Protein AF-A0A972LJ92-F1 (afdb_monomer_lite)

Foldseek 3Di:
DDDDFPDKDQLDWDFDKDWDWADDPDDDDPDIDIDIDTDDIDWTKMKTKHFDDPPPCCVPVVVQQVCDDPHDHDFDKDWDFDADPVRHGQKIKIFGRKGWDDKDWFDDDPPDPDTTMIMTMIITRDIDMDGD

Sequence (132 aa):
ISVGFSEVSGLSITYETTTYKESPTESGAPGPRVMYMPAQQSAPSISLKKGLVRGTSIATLYKWMNDTQLNQVAKKDILVRLCDEEGDAVISWKVVNAFPTKLDAPSFDANSNDVAVESMELMADAVFIEEA

Secondary structure (DSSP, 8-state):
-----SEEE-----EEEEEEEE---SSS--S-EEEEEEEEEPPPEEEEEEE--TTHHIIIIIHHHHT-BTTB---EEEEEEEE-TTS-EEEEEEEEEEEEEEEEPPP--TT-----EEEEEEE-SEEEEEE-

Structure (mmCIF, N/CA/C/O backbone):
data_AF-A0A972LJ92-F1
#
_entry.id   AF-A0A972LJ92-F1
#
loop_
_atom_site.group_PDB
_atom_site.id
_atom_site.type_symbol
_atom_site.label_atom_id
_atom_site.label_alt_id
_atom_site.label_comp_id
_atom_site.label_asym_id
_atom_site.label_entity_id
_atom_site.label_seq_id
_atom_site.pdbx_PDB_ins_code
_atom_site.Cartn_x
_atom_site.Cartn_y
_atom_site.Cartn_z
_atom_site.occupancy
_atom_site.B_iso_or_equiv
_atom_site.auth_seq_id
_atom_site.auth_comp_id
_atom_site.auth_asym_id
_atom_site.auth_atom_id
_atom_site.pdbx_PDB_model_num
ATOM 1 N N . ILE A 1 1 ? -12.885 -10.062 2.180 1.00 62.78 1 ILE A N 1
ATOM 2 C CA . ILE A 1 1 ? -13.549 -9.013 2.991 1.00 62.78 1 ILE A CA 1
ATOM 3 C C . ILE A 1 1 ? -13.377 -7.714 2.228 1.00 62.78 1 ILE A C 1
ATOM 5 O O . ILE A 1 1 ? -12.237 -7.368 1.951 1.00 62.78 1 ILE A O 1
ATOM 9 N N . SER A 1 2 ? -14.464 -7.054 1.835 1.00 69.88 2 SER A N 1
ATOM 10 C CA . SER A 1 2 ? -14.413 -5.698 1.282 1.00 69.88 2 SER A CA 1
ATOM 11 C C . SER A 1 2 ? -14.536 -4.694 2.425 1.00 69.88 2 SER A C 1
ATOM 13 O O . SER A 1 2 ? -15.321 -4.884 3.355 1.00 69.88 2 SER A O 1
ATOM 15 N N . VAL A 1 3 ? -13.719 -3.646 2.388 1.00 77.94 3 VAL A N 1
ATOM 16 C CA . VAL A 1 3 ? -13.743 -2.559 3.369 1.00 77.94 3 VAL A CA 1
ATOM 17 C C . VAL A 1 3 ? -13.838 -1.257 2.591 1.00 77.94 3 VAL A C 1
ATOM 19 O O . VAL A 1 3 ? -13.086 -1.057 1.642 1.00 77.94 3 VAL A O 1
ATOM 22 N N . GLY A 1 4 ? -14.778 -0.392 2.972 1.00 81.12 4 GLY A N 1
ATOM 23 C CA . GLY A 1 4 ? -14.895 0.939 2.386 1.00 81.12 4 GLY A CA 1
ATOM 24 C C . GLY A 1 4 ? -13.817 1.866 2.941 1.00 81.12 4 GLY A C 1
ATOM 25 O O . GLY A 1 4 ? -13.674 1.970 4.162 1.00 81.12 4 GLY A O 1
ATOM 26 N N . PHE A 1 5 ? -13.097 2.533 2.044 1.00 84.06 5 PHE A N 1
ATOM 27 C CA . PHE A 1 5 ? -12.114 3.571 2.348 1.00 84.06 5 PHE A CA 1
ATOM 28 C C . PHE A 1 5 ? -12.552 4.885 1.708 1.00 84.06 5 PHE A C 1
ATOM 30 O O . PHE A 1 5 ? -13.242 4.886 0.692 1.00 84.06 5 PHE A O 1
ATOM 37 N N . SER A 1 6 ? -12.169 5.995 2.329 1.00 85.94 6 SER A N 1
ATOM 38 C CA . SER A 1 6 ? -12.452 7.339 1.821 1.00 85.94 6 SER A CA 1
ATOM 39 C C . SER A 1 6 ? -11.383 7.799 0.835 1.00 85.94 6 SER A C 1
ATOM 41 O O . SER A 1 6 ? -11.692 8.515 -0.108 1.00 85.94 6 SER A O 1
ATOM 43 N N . GLU A 1 7 ? -10.135 7.379 1.038 1.00 86.38 7 GLU A N 1
ATOM 44 C CA . GLU A 1 7 ? -9.017 7.731 0.167 1.00 86.38 7 GLU A CA 1
ATOM 45 C C . GLU A 1 7 ? -7.993 6.596 0.153 1.00 86.38 7 GLU A C 1
ATOM 47 O O . GLU A 1 7 ? -7.696 6.000 1.194 1.00 86.38 7 GLU A O 1
ATOM 52 N N . VAL A 1 8 ? -7.448 6.319 -1.030 1.00 88.19 8 VAL A N 1
ATOM 53 C CA . VAL A 1 8 ? -6.325 5.405 -1.236 1.00 88.19 8 VAL A CA 1
ATOM 54 C C . VAL A 1 8 ? -5.269 6.149 -2.038 1.00 88.19 8 VAL A C 1
ATOM 56 O O . VAL A 1 8 ? -5.556 6.665 -3.116 1.00 88.19 8 VAL A O 1
ATOM 59 N N . SER A 1 9 ? -4.049 6.214 -1.517 1.00 89.06 9 SER A N 1
ATOM 60 C CA . SER A 1 9 ? -2.916 6.861 -2.179 1.00 89.06 9 SER A CA 1
ATOM 61 C C . SER A 1 9 ? -1.647 6.019 -2.042 1.00 89.06 9 SER A C 1
ATOM 63 O O . SER A 1 9 ? -1.609 5.057 -1.276 1.00 89.06 9 SER A O 1
ATOM 65 N N . GLY A 1 10 ? -0.610 6.351 -2.816 1.00 83.56 10 GLY A N 1
ATOM 66 C CA . GLY A 1 10 ? 0.672 5.635 -2.768 1.00 83.56 10 GLY A CA 1
ATOM 67 C C . GLY A 1 10 ? 0.751 4.376 -3.642 1.00 83.56 10 GLY A C 1
ATOM 68 O O . GLY A 1 10 ? 1.683 3.588 -3.524 1.00 83.56 10 GLY A O 1
ATOM 69 N N . LEU A 1 11 ? -0.199 4.193 -4.564 1.00 83.25 11 LEU A N 1
ATOM 70 C CA . LEU A 1 11 ? -0.155 3.158 -5.606 1.00 83.25 11 LEU A CA 1
ATOM 71 C C . LEU A 1 11 ? 0.798 3.570 -6.745 1.00 83.25 11 LEU A C 1
ATOM 73 O O . LEU A 1 11 ? 0.375 3.755 -7.884 1.00 83.25 11 LEU A O 1
ATOM 77 N N . SER A 1 12 ? 2.079 3.769 -6.436 1.00 80.94 12 SER A N 1
ATOM 78 C CA . SER A 1 12 ? 3.110 4.121 -7.417 1.00 80.94 12 SER A CA 1
ATOM 79 C C . SER A 1 12 ? 4.122 2.992 -7.602 1.00 80.94 12 SER A C 1
ATOM 81 O O . SER A 1 12 ? 4.479 2.279 -6.665 1.00 80.94 12 SER A O 1
ATOM 83 N N . ILE A 1 13 ? 4.589 2.829 -8.840 1.00 84.12 13 ILE A N 1
ATOM 84 C CA . ILE A 1 13 ? 5.681 1.921 -9.193 1.00 84.12 13 ILE A CA 1
ATOM 85 C C . ILE A 1 13 ? 6.880 2.803 -9.524 1.00 84.12 13 ILE A C 1
ATOM 87 O O . ILE A 1 13 ? 6.884 3.490 -10.546 1.00 84.12 13 ILE A O 1
ATOM 91 N N . THR A 1 14 ? 7.879 2.805 -8.644 1.00 81.62 14 THR A N 1
ATOM 92 C CA . THR A 1 14 ? 9.076 3.643 -8.785 1.00 81.62 14 THR A CA 1
ATOM 93 C C . THR A 1 14 ? 10.313 2.763 -8.899 1.00 81.62 14 THR A C 1
ATOM 95 O O . THR A 1 14 ? 10.466 1.799 -8.151 1.00 81.62 14 THR A O 1
ATOM 98 N N . TYR A 1 15 ? 11.205 3.114 -9.824 1.00 84.12 15 TYR A N 1
ATOM 99 C CA . TYR A 1 15 ? 12.523 2.503 -9.971 1.00 84.12 15 TYR A CA 1
ATOM 100 C C . TYR A 1 15 ? 13.590 3.537 -9.634 1.00 84.12 15 TYR A C 1
ATOM 102 O O . TYR A 1 15 ? 13.534 4.671 -10.114 1.00 84.12 15 TYR A O 1
ATOM 110 N N . GLU A 1 16 ? 14.581 3.147 -8.841 1.00 82.62 16 GLU A N 1
ATOM 111 C CA . GLU A 1 16 ? 15.761 3.978 -8.634 1.00 82.62 16 GLU A CA 1
ATOM 112 C C . GLU A 1 16 ? 16.574 4.042 -9.933 1.00 82.62 16 GLU A C 1
ATOM 114 O O . GLU A 1 16 ? 16.754 3.033 -10.612 1.00 82.62 16 GLU A O 1
ATOM 119 N N . THR A 1 17 ? 17.073 5.219 -10.309 1.00 82.19 17 THR A N 1
ATOM 120 C CA . THR A 1 17 ? 17.887 5.382 -11.524 1.00 82.19 17 THR A CA 1
ATOM 121 C C . THR A 1 17 ? 19.344 5.605 -11.159 1.00 82.19 17 THR A C 1
ATOM 123 O O . THR A 1 17 ? 19.673 6.574 -10.473 1.00 82.19 17 THR A O 1
ATOM 126 N N . THR A 1 18 ? 20.237 4.760 -11.667 1.00 82.44 18 THR A N 1
ATOM 127 C CA . THR A 1 18 ? 21.682 4.978 -11.547 1.00 82.44 18 THR A CA 1
ATOM 128 C C . THR A 1 18 ? 22.196 5.710 -12.781 1.00 82.44 18 THR A C 1
ATOM 130 O O . THR A 1 18 ? 21.842 5.377 -13.913 1.00 82.44 18 THR A O 1
ATOM 133 N N . THR A 1 19 ? 23.030 6.728 -12.561 1.00 84.75 19 THR A N 1
ATOM 134 C CA . THR A 1 19 ? 23.644 7.517 -13.634 1.00 84.75 19 THR A CA 1
ATOM 135 C C . THR A 1 19 ? 25.104 7.119 -13.799 1.00 84.75 19 THR A C 1
ATOM 137 O O . THR A 1 19 ? 25.903 7.309 -12.883 1.00 84.75 19 THR A O 1
ATOM 140 N N . TYR A 1 20 ? 25.465 6.614 -14.975 1.00 79.56 20 TYR A N 1
ATOM 141 C CA . TYR A 1 20 ? 26.849 6.348 -15.351 1.00 79.56 20 TYR A CA 1
ATOM 142 C C . TYR A 1 20 ? 27.350 7.452 -16.283 1.00 79.56 20 TYR A C 1
ATOM 144 O O . TYR A 1 20 ? 26.677 7.812 -17.248 1.00 79.56 20 TYR A O 1
ATOM 152 N N . LYS A 1 21 ? 28.516 8.028 -15.976 1.00 81.06 21 LYS A N 1
ATOM 153 C CA . LYS A 1 21 ? 29.149 9.071 -16.793 1.00 81.06 21 LYS A CA 1
ATOM 154 C C . LYS A 1 21 ? 30.447 8.519 -17.359 1.00 81.06 21 LYS A C 1
ATOM 156 O O . LYS A 1 21 ? 31.358 8.224 -16.591 1.00 81.06 21 LYS A O 1
ATOM 161 N N . GLU A 1 22 ? 30.536 8.418 -18.677 1.00 77.12 22 GLU A N 1
ATOM 162 C CA . GLU A 1 22 ? 31.760 8.009 -19.367 1.00 77.12 22 GLU A CA 1
ATOM 163 C C . GLU A 1 22 ? 32.378 9.185 -20.128 1.00 77.12 22 GLU A C 1
ATOM 165 O O . GLU A 1 22 ? 31.682 10.022 -20.711 1.00 77.12 22 GLU A O 1
ATOM 170 N N . SER A 1 23 ? 33.707 9.260 -20.113 1.00 63.62 23 SER A N 1
ATOM 171 C CA . SER A 1 23 ? 34.467 10.151 -20.987 1.00 63.62 23 SER A CA 1
ATOM 172 C C . SER A 1 23 ? 34.763 9.417 -22.299 1.00 63.62 23 SER A C 1
ATOM 174 O O . SER A 1 23 ? 35.380 8.352 -22.239 1.00 63.62 23 SER A O 1
ATOM 176 N N . PRO A 1 24 ? 34.366 9.947 -23.467 1.00 65.12 24 PRO A N 1
ATOM 177 C CA . PRO A 1 24 ? 34.671 9.302 -24.736 1.00 65.12 24 PRO A CA 1
ATOM 178 C C . PRO A 1 24 ? 36.188 9.289 -24.986 1.00 65.12 24 PRO A C 1
ATOM 180 O O . PRO A 1 24 ? 36.819 10.344 -25.031 1.00 65.12 24 PRO A O 1
ATOM 183 N N . THR A 1 25 ? 36.774 8.096 -25.134 1.00 61.41 25 THR A N 1
ATOM 184 C CA . THR A 1 25 ? 38.208 7.895 -25.429 1.00 61.41 25 THR A CA 1
ATOM 185 C C . THR A 1 25 ? 38.519 7.834 -26.928 1.00 61.41 25 THR A C 1
ATOM 187 O O . THR A 1 25 ? 39.684 7.951 -27.299 1.00 61.41 25 THR A O 1
ATOM 190 N N . GLU A 1 26 ? 37.511 7.708 -27.800 1.00 59.16 26 GLU A N 1
ATOM 191 C CA . GLU A 1 26 ? 37.682 7.747 -29.258 1.00 59.16 26 GLU A CA 1
ATOM 192 C C . GLU A 1 26 ? 36.934 8.927 -29.902 1.00 59.16 26 GLU A C 1
ATOM 194 O O . GLU A 1 26 ? 35.734 9.122 -29.714 1.00 59.16 26 GLU A O 1
ATOM 199 N N . SER A 1 27 ? 37.721 9.720 -30.637 1.00 59.53 27 SER A N 1
ATOM 200 C CA . SER A 1 27 ? 37.415 10.802 -31.582 1.00 59.53 27 SER A CA 1
ATOM 201 C C . SER A 1 27 ? 35.985 11.360 -31.654 1.00 59.53 27 SER A C 1
ATOM 203 O O . SER A 1 27 ? 35.115 10.820 -32.331 1.00 59.53 27 SER A O 1
ATOM 205 N N . GLY A 1 28 ? 35.831 12.595 -31.159 1.00 58.72 28 GLY A N 1
ATOM 206 C CA . GLY A 1 28 ? 35.097 13.628 -31.907 1.00 58.72 28 GLY A CA 1
ATOM 207 C C . GLY A 1 28 ? 33.874 14.264 -31.246 1.00 58.72 28 GLY A C 1
ATOM 208 O O . GLY A 1 28 ? 33.403 15.279 -31.753 1.00 58.72 28 GLY A O 1
ATOM 209 N N . ALA A 1 29 ? 33.377 13.749 -30.119 1.00 59.06 29 ALA A N 1
ATOM 210 C CA . ALA A 1 29 ? 32.251 14.362 -29.407 1.00 59.06 29 ALA A CA 1
ATOM 211 C C . ALA A 1 29 ? 32.727 15.100 -28.136 1.00 59.06 29 ALA A C 1
ATOM 213 O O . ALA A 1 29 ? 33.214 14.450 -27.208 1.00 59.06 29 ALA A O 1
ATOM 214 N N . PRO A 1 30 ? 32.606 16.441 -28.055 1.00 60.06 30 PRO A N 1
ATOM 215 C CA . PRO A 1 30 ? 32.956 17.184 -26.852 1.00 60.06 30 PRO A CA 1
ATOM 216 C C . PRO A 1 30 ? 31.892 16.973 -25.767 1.00 60.06 30 PRO A C 1
ATOM 218 O O . PRO A 1 30 ? 30.786 17.498 -25.853 1.00 60.06 30 PRO A O 1
ATOM 221 N N . GLY A 1 31 ? 32.244 16.217 -24.727 1.00 63.88 31 GLY A N 1
ATOM 222 C CA . GLY A 1 31 ? 31.487 16.144 -23.477 1.00 63.88 31 GLY A CA 1
ATOM 223 C C . GLY A 1 31 ? 31.387 14.734 -22.882 1.00 63.88 31 GLY A C 1
ATOM 224 O O . GLY A 1 31 ? 31.514 13.745 -23.604 1.00 63.88 31 GLY A O 1
ATOM 225 N N . PRO A 1 32 ? 31.165 14.616 -21.561 1.00 68.19 32 PRO A N 1
ATOM 226 C CA . PRO A 1 32 ? 30.882 13.333 -20.922 1.00 68.19 32 PRO A CA 1
ATOM 227 C C . PRO A 1 32 ? 29.532 12.782 -21.405 1.00 68.19 32 PRO A C 1
ATOM 229 O O . PRO A 1 32 ? 28.528 13.498 -21.384 1.00 68.19 32 PRO A O 1
ATOM 232 N N . ARG A 1 33 ? 29.484 11.508 -21.811 1.00 72.12 33 ARG A N 1
ATOM 233 C CA . ARG A 1 33 ? 28.223 10.826 -22.141 1.00 72.12 33 ARG A CA 1
ATOM 234 C C . ARG A 1 33 ? 27.580 10.358 -20.840 1.00 72.12 33 ARG A C 1
ATOM 236 O O . ARG A 1 33 ? 28.230 9.719 -20.014 1.00 72.12 33 ARG A O 1
ATOM 243 N N . VAL A 1 34 ? 26.313 10.710 -20.645 1.00 79.75 34 VAL A N 1
ATOM 244 C CA . VAL A 1 34 ? 25.539 10.349 -19.453 1.00 79.75 34 VAL A CA 1
ATOM 245 C C . VAL A 1 34 ? 24.551 9.255 -19.838 1.00 79.75 34 VAL A 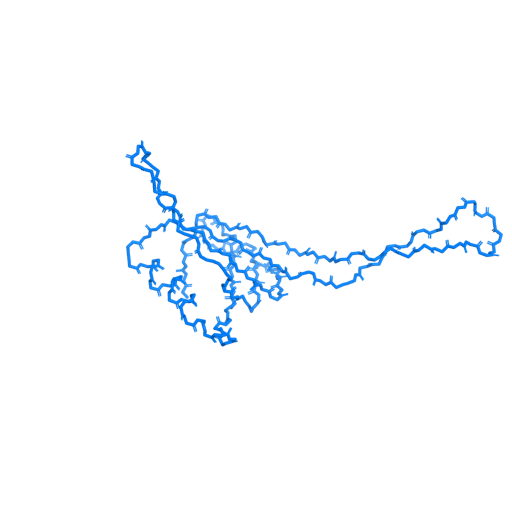C 1
ATOM 247 O O . VAL A 1 34 ? 23.692 9.472 -20.688 1.00 79.75 34 VAL A O 1
ATOM 250 N N . MET A 1 35 ? 24.683 8.082 -19.225 1.00 79.38 35 MET A N 1
ATOM 251 C CA . MET A 1 35 ? 23.796 6.942 -19.419 1.00 79.38 35 MET A CA 1
ATOM 252 C C . MET A 1 35 ? 22.949 6.737 -18.164 1.00 79.38 35 MET A C 1
ATOM 254 O O . MET A 1 35 ? 23.473 6.661 -17.051 1.00 79.38 35 MET A O 1
ATOM 258 N N . TYR A 1 36 ? 21.636 6.643 -18.353 1.00 85.25 36 TYR A N 1
ATOM 259 C CA . TYR A 1 36 ? 20.677 6.359 -17.291 1.00 85.25 36 TYR A CA 1
ATOM 260 C C . TYR A 1 36 ? 20.296 4.883 -17.352 1.00 85.25 36 TYR A C 1
ATOM 262 O O . TYR A 1 36 ? 19.921 4.388 -18.414 1.00 85.25 36 TYR A O 1
ATOM 270 N N . MET A 1 37 ? 20.398 4.181 -16.226 1.00 85.31 37 MET A N 1
ATOM 271 C CA . MET A 1 37 ? 20.005 2.778 -16.108 1.00 85.31 37 MET A CA 1
ATOM 272 C C . MET A 1 37 ? 19.004 2.619 -14.956 1.00 85.31 37 MET A C 1
ATOM 274 O O . MET A 1 37 ? 19.250 3.164 -13.873 1.00 85.31 37 MET A O 1
ATOM 278 N N . PRO A 1 38 ? 17.893 1.886 -15.152 1.00 84.31 38 PRO A N 1
ATOM 279 C CA . PRO A 1 38 ? 17.012 1.518 -14.052 1.00 84.31 38 PRO A CA 1
ATOM 280 C C . PRO A 1 38 ? 17.726 0.513 -13.137 1.00 84.31 38 PRO A C 1
ATOM 282 O O . PRO A 1 38 ? 18.356 -0.432 -13.610 1.00 84.31 38 PRO A O 1
ATOM 285 N N . ALA A 1 39 ? 17.648 0.742 -11.832 1.00 84.94 39 ALA A N 1
ATOM 286 C CA . ALA A 1 39 ? 18.204 -0.108 -10.790 1.00 84.94 39 ALA A CA 1
ATOM 287 C C . ALA A 1 39 ? 17.072 -0.886 -10.098 1.00 84.94 39 ALA A C 1
ATOM 289 O O . ALA A 1 39 ? 16.280 -1.554 -10.764 1.00 84.94 39 ALA A O 1
ATOM 290 N N . GLN A 1 40 ? 17.004 -0.843 -8.767 1.00 83.69 40 GLN A N 1
ATOM 291 C CA . GLN A 1 40 ? 16.022 -1.594 -7.992 1.00 83.69 40 GLN A CA 1
ATOM 292 C C . GLN A 1 40 ? 14.665 -0.885 -7.959 1.00 83.69 40 GLN A C 1
ATOM 294 O O . GLN A 1 40 ? 14.575 0.343 -8.001 1.00 83.69 40 GLN A O 1
ATOM 299 N N . GLN A 1 41 ? 13.601 -1.682 -7.881 1.00 82.12 41 GLN A N 1
ATOM 300 C CA . GLN A 1 41 ? 12.261 -1.176 -7.623 1.00 82.12 41 GLN A CA 1
ATOM 301 C C . GLN A 1 41 ? 12.168 -0.737 -6.159 1.00 82.12 41 GLN A C 1
ATOM 303 O O . GLN A 1 41 ? 12.498 -1.507 -5.256 1.00 82.12 41 GLN A O 1
ATOM 308 N N . SER A 1 42 ? 11.720 0.493 -5.924 1.00 83.38 42 SER A N 1
ATOM 309 C CA . SER A 1 42 ? 11.468 0.988 -4.574 1.00 83.38 42 SER A CA 1
ATOM 310 C C . SER A 1 42 ? 10.209 0.334 -4.010 1.00 83.38 42 SER A C 1
ATOM 312 O O . SER A 1 42 ? 9.215 0.165 -4.720 1.00 83.38 42 SER A O 1
ATOM 314 N N . ALA A 1 43 ? 10.243 -0.008 -2.722 1.00 84.69 43 ALA A N 1
ATOM 315 C CA . ALA A 1 43 ? 9.085 -0.566 -2.040 1.00 84.69 43 ALA A CA 1
ATOM 316 C C . ALA A 1 43 ? 7.945 0.475 -1.985 1.00 84.69 43 ALA A C 1
ATOM 318 O O . ALA A 1 43 ? 8.163 1.581 -1.480 1.00 84.69 43 ALA A O 1
ATOM 319 N N . PRO A 1 44 ? 6.743 0.156 -2.494 1.00 86.62 44 PRO A N 1
ATOM 320 C CA . PRO A 1 44 ? 5.596 1.053 -2.434 1.00 86.62 44 PRO A CA 1
ATOM 321 C C . PRO A 1 44 ? 5.094 1.222 -0.993 1.00 86.62 44 PRO A C 1
ATOM 323 O O . PRO A 1 44 ? 4.914 0.246 -0.256 1.00 86.62 44 PRO A O 1
ATOM 326 N N . SER A 1 45 ? 4.819 2.469 -0.611 1.00 89.75 45 SER A N 1
ATOM 327 C CA . SER A 1 45 ? 4.100 2.815 0.614 1.00 89.75 45 SER A CA 1
ATOM 328 C C . SER A 1 45 ? 2.687 3.274 0.266 1.00 89.75 45 SER A C 1
ATOM 330 O O . SER A 1 45 ? 2.497 4.227 -0.483 1.00 89.75 45 SER A O 1
ATOM 332 N N . ILE A 1 46 ? 1.681 2.585 0.800 1.00 90.75 46 ILE A N 1
ATOM 333 C CA . ILE A 1 46 ? 0.268 2.863 0.531 1.00 90.75 46 ILE A CA 1
ATOM 334 C C . ILE A 1 46 ? -0.344 3.519 1.759 1.00 90.75 46 ILE A C 1
ATOM 336 O O . ILE A 1 46 ? -0.214 3.008 2.868 1.00 90.75 46 ILE A O 1
ATOM 340 N N . SER A 1 47 ? -1.054 4.624 1.562 1.00 90.38 47 SER A N 1
ATOM 341 C CA . SER A 1 47 ? -1.823 5.280 2.616 1.00 90.38 47 SER A CA 1
ATOM 342 C C . SER A 1 47 ? -3.313 5.084 2.358 1.00 90.38 47 SER A C 1
ATOM 344 O O . SER A 1 47 ? -3.829 5.404 1.284 1.00 90.38 47 SER A O 1
ATOM 346 N N . LEU A 1 48 ? -3.997 4.526 3.353 1.00 88.69 48 LEU A N 1
ATOM 347 C CA . LEU A 1 48 ? -5.429 4.270 3.353 1.00 88.69 48 LEU A CA 1
ATOM 348 C C . LEU A 1 48 ? -6.083 5.141 4.419 1.00 88.69 48 LEU A C 1
ATOM 350 O O . LEU A 1 48 ? -5.776 5.006 5.603 1.00 88.69 48 LEU A O 1
ATOM 354 N N . LYS A 1 49 ? -7.028 5.992 4.018 1.00 87.56 49 LYS A N 1
ATOM 355 C CA . LYS A 1 49 ? -7.820 6.793 4.956 1.00 87.56 49 LYS A CA 1
ATOM 356 C C . LYS A 1 49 ? -9.235 6.263 5.033 1.00 87.56 49 LYS A C 1
ATOM 358 O O . LYS A 1 49 ? -9.876 5.995 4.012 1.00 87.56 49 LYS A O 1
ATOM 363 N N . LYS A 1 50 ? -9.743 6.128 6.252 1.00 83.31 50 LYS A N 1
ATOM 364 C CA . LYS A 1 50 ? -11.068 5.578 6.512 1.00 83.31 50 LYS A CA 1
ATOM 365 C C . LYS A 1 50 ? -11.802 6.403 7.561 1.00 83.31 50 LYS A C 1
ATOM 367 O O . LYS A 1 50 ? -11.230 6.788 8.569 1.00 83.31 50 LYS A O 1
ATOM 372 N N . GLY A 1 51 ? -13.099 6.628 7.373 1.00 79.75 51 GLY A N 1
ATOM 373 C CA . GLY A 1 51 ? -13.948 7.119 8.459 1.00 79.75 51 GLY A CA 1
ATOM 374 C C . GLY A 1 51 ? -14.014 6.111 9.617 1.00 79.75 51 GLY A C 1
ATOM 375 O O . GLY A 1 51 ? -14.197 4.905 9.394 1.00 79.75 51 GLY A O 1
ATOM 376 N N . LEU A 1 52 ? -13.896 6.598 10.852 1.00 75.00 52 LEU A N 1
ATOM 377 C CA . LEU A 1 52 ? -14.015 5.789 12.059 1.00 75.00 52 LEU A CA 1
ATOM 378 C C . LEU A 1 52 ? -15.454 5.271 12.180 1.00 75.00 52 LEU A C 1
ATOM 380 O O . LEU A 1 52 ? -16.389 6.023 12.448 1.00 75.00 52 LEU A O 1
ATOM 384 N N . VAL A 1 53 ? -15.634 3.962 12.003 1.00 73.25 53 VAL A N 1
ATOM 385 C CA . VAL A 1 53 ? -16.938 3.301 12.141 1.00 73.25 53 VAL A CA 1
ATOM 386 C C . VAL A 1 53 ? -16.900 2.394 13.363 1.00 73.25 53 VAL A C 1
ATOM 388 O O . VAL A 1 53 ? -16.034 1.518 13.470 1.00 73.25 53 VAL A O 1
ATOM 391 N N . ARG A 1 54 ? -17.857 2.584 14.282 1.00 65.56 54 ARG A N 1
ATOM 392 C CA . ARG A 1 54 ? -18.006 1.744 15.481 1.00 65.56 54 ARG A CA 1
ATOM 393 C C . ARG A 1 54 ? -18.115 0.266 15.075 1.00 65.56 54 ARG A C 1
ATOM 395 O O . ARG A 1 54 ? -18.924 -0.089 14.226 1.00 65.56 54 ARG A O 1
ATOM 402 N N . GLY A 1 55 ? -17.288 -0.590 15.677 1.00 64.31 55 GLY A N 1
ATOM 403 C CA . GLY A 1 55 ? -17.239 -2.032 15.401 1.00 64.31 55 GLY A CA 1
ATOM 404 C C . GLY A 1 55 ? -16.279 -2.421 14.270 1.00 64.31 55 GLY A C 1
ATOM 405 O O . GLY A 1 55 ? -15.311 -3.135 14.521 1.00 64.31 55 GLY A O 1
ATOM 406 N N . THR A 1 56 ? -16.488 -1.933 13.045 1.00 62.47 56 THR A N 1
ATOM 407 C CA . THR A 1 56 ? -15.739 -2.405 11.858 1.00 62.47 56 THR A CA 1
ATOM 408 C C . THR A 1 56 ? -14.281 -1.935 11.818 1.00 62.47 56 THR A C 1
ATOM 410 O O . THR A 1 56 ? -13.397 -2.710 11.443 1.00 62.47 56 THR A O 1
ATOM 413 N N . SER A 1 57 ? -14.013 -0.687 12.226 1.00 58.78 57 SER A N 1
ATOM 414 C CA . SER A 1 57 ? -12.657 -0.109 12.226 1.00 58.78 57 SER A CA 1
ATOM 415 C C . SER A 1 57 ? 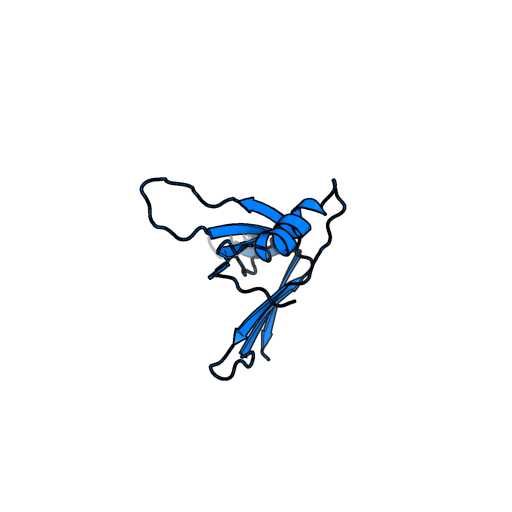-11.737 -0.796 13.241 1.00 58.78 57 SER A C 1
ATOM 417 O O . SER A 1 57 ? -10.632 -1.222 12.903 1.00 58.78 57 SER A O 1
ATOM 419 N N . ILE A 1 58 ? -12.244 -1.011 14.460 1.00 60.31 58 ILE A N 1
ATOM 420 C CA . ILE A 1 58 ? -11.505 -1.659 15.555 1.00 60.31 58 ILE A CA 1
ATOM 421 C C . ILE A 1 58 ? -11.258 -3.141 15.239 1.00 60.31 58 ILE A C 1
ATOM 423 O O . ILE A 1 58 ? -10.164 -3.660 15.453 1.00 60.31 58 ILE A O 1
ATOM 427 N N . ALA A 1 59 ? -12.259 -3.835 14.693 1.00 62.38 59 ALA A N 1
ATOM 428 C CA . ALA A 1 59 ? -12.148 -5.266 14.433 1.00 62.38 59 ALA A CA 1
ATOM 429 C C . ALA A 1 59 ? -11.194 -5.614 13.279 1.00 62.38 59 ALA A C 1
ATOM 431 O O . ALA A 1 59 ? -10.675 -6.730 13.252 1.00 62.38 59 ALA A O 1
ATOM 432 N N . THR A 1 60 ? -10.968 -4.691 12.336 1.00 71.56 60 THR A N 1
ATOM 433 C CA . THR A 1 60 ? -10.240 -5.000 11.094 1.00 71.56 60 THR A CA 1
ATOM 434 C C . THR A 1 60 ? -8.867 -4.342 11.035 1.00 71.56 60 THR A C 1
ATOM 436 O O . THR A 1 60 ? -7.881 -5.055 10.865 1.00 71.56 60 THR A O 1
ATOM 439 N N . LEU A 1 61 ? -8.780 -3.015 11.192 1.00 76.56 61 LEU A N 1
ATOM 440 C CA . LEU A 1 61 ? -7.515 -2.282 11.046 1.00 76.56 61 LEU A CA 1
ATOM 441 C C . LEU A 1 61 ? -6.658 -2.419 12.304 1.00 76.56 61 LEU A C 1
ATOM 443 O O . LEU A 1 61 ? -5.522 -2.883 12.237 1.00 76.56 61 LEU A O 1
ATOM 447 N N . TYR A 1 62 ? -7.241 -2.121 13.468 1.00 80.44 62 TYR A N 1
ATOM 448 C CA . TYR A 1 62 ? -6.533 -2.231 14.742 1.00 80.44 62 TYR A CA 1
ATOM 449 C C . TYR A 1 62 ? -6.139 -3.677 15.058 1.00 80.44 62 TYR A C 1
ATOM 451 O O . TYR A 1 62 ? -5.005 -3.927 15.451 1.00 80.44 62 TYR A O 1
ATOM 459 N N . LYS A 1 63 ? -7.029 -4.652 14.818 1.00 82.69 63 LYS A N 1
ATOM 460 C CA . LYS A 1 63 ? -6.682 -6.073 14.979 1.00 82.69 63 LYS A CA 1
ATOM 461 C C . LYS A 1 63 ? -5.514 -6.477 14.081 1.00 82.69 63 LYS A C 1
ATOM 463 O O . LYS A 1 63 ? -4.647 -7.204 14.540 1.00 82.69 63 LYS A O 1
ATOM 468 N N . TRP A 1 64 ? -5.485 -6.018 12.830 1.00 83.25 64 TRP A N 1
ATOM 469 C CA . TRP A 1 64 ? -4.401 -6.347 11.905 1.00 83.25 64 TRP A CA 1
ATOM 470 C C . TRP A 1 64 ? -3.064 -5.740 12.340 1.00 83.25 64 TRP A C 1
ATOM 472 O O . TRP A 1 64 ? -2.048 -6.426 12.290 1.00 83.25 64 TRP A O 1
ATOM 482 N N . MET A 1 65 ? -3.077 -4.504 12.846 1.00 83.44 65 MET A N 1
ATOM 483 C CA . MET A 1 65 ? -1.893 -3.885 13.441 1.00 83.44 65 MET A CA 1
ATOM 484 C C . MET A 1 65 ? -1.440 -4.631 14.707 1.00 83.44 65 MET A C 1
ATOM 486 O O . MET A 1 65 ? -0.265 -4.945 14.849 1.00 83.44 65 MET A O 1
ATOM 490 N N . ASN A 1 66 ? -2.368 -4.970 15.607 1.00 83.31 66 ASN A N 1
ATOM 491 C CA . ASN A 1 66 ? -2.070 -5.604 16.896 1.00 83.31 66 ASN A CA 1
ATOM 492 C C . ASN A 1 66 ? -1.639 -7.079 16.786 1.00 83.31 66 ASN A C 1
ATOM 494 O O . ASN A 1 66 ? -0.971 -7.595 17.676 1.00 83.31 66 ASN A O 1
ATOM 498 N N . ASP A 1 67 ? -2.019 -7.760 15.705 1.00 83.00 67 ASP A N 1
ATOM 499 C CA . ASP A 1 67 ? -1.555 -9.120 15.394 1.00 83.00 67 ASP A CA 1
ATOM 500 C C . ASP A 1 67 ? -0.062 -9.147 15.017 1.00 83.00 67 ASP A C 1
ATOM 502 O O . ASP A 1 67 ? 0.567 -10.201 15.006 1.00 83.00 67 ASP A O 1
ATOM 506 N N . THR A 1 68 ? 0.529 -7.980 14.734 1.00 78.12 68 THR A N 1
ATOM 507 C CA . THR A 1 68 ? 1.953 -7.858 14.424 1.00 78.12 68 THR A CA 1
ATOM 508 C C . THR A 1 68 ? 2.784 -7.952 15.702 1.00 78.12 68 THR A C 1
ATOM 510 O O . THR A 1 68 ? 2.785 -7.035 16.522 1.00 78.12 68 THR A O 1
ATOM 513 N N . GLN A 1 69 ? 3.530 -9.046 15.871 1.00 74.00 69 GLN A N 1
ATOM 514 C CA . GLN A 1 69 ? 4.434 -9.244 17.010 1.00 74.00 69 GLN A CA 1
ATOM 515 C C . GLN A 1 69 ? 5.885 -9.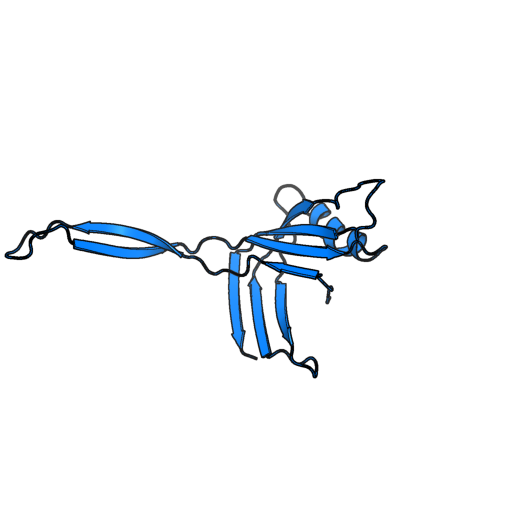410 16.554 1.00 74.00 69 GLN A C 1
ATOM 517 O O . GLN A 1 69 ? 6.233 -10.393 15.899 1.00 74.00 69 GLN A O 1
ATOM 522 N N . LEU A 1 70 ? 6.745 -8.460 16.949 1.00 75.38 70 LEU A N 1
ATOM 523 C CA . LEU A 1 70 ? 8.147 -8.315 16.521 1.00 75.38 70 LEU A CA 1
ATOM 524 C C . LEU A 1 70 ? 8.324 -8.305 14.993 1.00 75.38 70 LEU A C 1
ATOM 526 O O . LEU A 1 70 ? 8.447 -7.244 14.399 1.00 75.38 70 LEU A O 1
ATOM 530 N N . ASN A 1 71 ? 8.354 -9.497 14.391 1.00 77.19 71 ASN A N 1
ATOM 531 C CA . ASN A 1 71 ? 8.614 -9.760 12.974 1.00 77.19 71 ASN A CA 1
ATOM 532 C C . ASN A 1 71 ? 7.556 -10.681 12.343 1.00 77.19 71 ASN A C 1
ATOM 534 O O . ASN A 1 71 ? 7.615 -10.967 11.149 1.00 77.19 71 ASN A O 1
ATOM 538 N N . GLN A 1 72 ? 6.611 -11.190 13.135 1.00 78.88 72 GLN A N 1
ATOM 539 C CA . GLN A 1 72 ? 5.498 -11.983 12.635 1.00 78.88 72 GLN A CA 1
ATOM 540 C C . GLN A 1 72 ? 4.350 -11.031 12.342 1.00 78.88 72 GLN A C 1
ATOM 542 O O . GLN A 1 72 ? 3.650 -10.589 13.250 1.00 78.88 72 GLN A O 1
ATOM 547 N N . VAL A 1 73 ? 4.203 -10.685 11.065 1.00 83.81 73 VAL A N 1
ATOM 548 C CA . VAL A 1 73 ? 3.073 -9.908 10.565 1.00 83.81 73 VAL A CA 1
ATOM 549 C C . VAL A 1 73 ? 2.302 -10.725 9.545 1.00 83.81 73 VAL A C 1
ATOM 551 O O . VAL A 1 73 ? 2.880 -11.344 8.649 1.00 83.81 73 VAL A O 1
ATOM 554 N N . ALA A 1 74 ? 0.978 -10.715 9.666 1.00 83.62 74 ALA A N 1
ATOM 555 C CA . ALA A 1 74 ? 0.105 -11.271 8.648 1.00 83.62 74 ALA A CA 1
ATOM 556 C C . ALA A 1 74 ? 0.142 -10.368 7.406 1.00 83.62 74 ALA A C 1
ATOM 558 O O . ALA A 1 74 ? -0.587 -9.376 7.332 1.00 83.62 74 ALA A O 1
ATOM 559 N N . LYS A 1 75 ? 0.995 -10.707 6.435 1.00 88.12 75 LYS A N 1
ATOM 560 C CA . LYS A 1 75 ? 0.997 -10.067 5.115 1.00 88.12 75 LYS A CA 1
ATOM 561 C C . LYS A 1 75 ? -0.314 -10.373 4.387 1.00 88.12 75 LYS A C 1
ATOM 563 O O . LYS A 1 75 ? -0.812 -11.498 4.447 1.00 88.12 75 LYS A O 1
ATOM 568 N N . LYS A 1 76 ? -0.890 -9.371 3.726 1.00 87.94 76 LYS A N 1
ATOM 569 C CA . LYS A 1 76 ? -2.146 -9.496 2.977 1.00 87.94 76 LYS A CA 1
ATOM 570 C C . LYS A 1 76 ? -1.996 -8.902 1.587 1.00 87.94 76 LYS A C 1
ATOM 572 O O . LYS A 1 76 ? -1.402 -7.841 1.426 1.00 87.94 76 LYS A O 1
ATOM 577 N N . ASP A 1 77 ? -2.607 -9.559 0.612 1.00 90.00 77 ASP A N 1
ATOM 578 C CA . ASP A 1 77 ? -2.751 -8.999 -0.726 1.00 90.00 77 ASP A CA 1
ATOM 579 C C . ASP A 1 77 ? -3.958 -8.060 -0.756 1.00 90.00 77 ASP A C 1
ATOM 581 O O . ASP A 1 77 ? -5.037 -8.389 -0.248 1.00 90.00 77 ASP A O 1
ATOM 585 N N . ILE A 1 78 ? -3.771 -6.877 -1.335 1.00 88.44 78 ILE A N 1
ATOM 586 C CA . ILE A 1 78 ? -4.794 -5.833 -1.409 1.00 88.44 78 ILE A CA 1
ATOM 587 C C . ILE A 1 78 ? -5.136 -5.603 -2.870 1.00 88.44 78 ILE A C 1
ATOM 589 O O . ILE A 1 78 ? -4.260 -5.453 -3.715 1.00 88.44 78 ILE A O 1
ATOM 593 N N . LEU A 1 79 ? -6.432 -5.562 -3.155 1.00 89.06 79 LEU A N 1
ATOM 594 C CA . LEU A 1 79 ? -6.964 -5.256 -4.474 1.00 89.06 79 LEU A CA 1
ATOM 595 C C . LEU A 1 79 ? -7.735 -3.948 -4.382 1.00 89.06 79 LEU A C 1
ATOM 597 O O . LEU A 1 79 ? -8.729 -3.859 -3.661 1.00 89.06 79 LEU A O 1
ATOM 601 N N . VAL A 1 80 ? -7.267 -2.947 -5.116 1.00 88.69 80 VAL A N 1
ATOM 602 C CA . VAL A 1 80 ? -7.954 -1.670 -5.299 1.00 88.69 80 VAL A CA 1
ATOM 603 C C . VAL A 1 80 ? -8.539 -1.699 -6.698 1.00 88.69 80 VAL A C 1
ATOM 605 O O . VAL A 1 80 ? -7.805 -1.875 -7.661 1.00 88.69 80 VAL A O 1
ATOM 608 N N . ARG A 1 81 ? -9.859 -1.587 -6.816 1.00 88.25 81 ARG A N 1
ATOM 609 C CA . ARG A 1 81 ? -10.559 -1.702 -8.097 1.00 88.25 81 ARG A CA 1
ATOM 610 C C . ARG A 1 81 ? -11.231 -0.381 -8.419 1.00 88.25 81 ARG A C 1
ATOM 612 O O . ARG A 1 81 ? -11.936 0.162 -7.571 1.00 88.25 81 ARG A O 1
ATOM 619 N N . LEU A 1 82 ? -10.996 0.118 -9.624 1.00 87.62 82 LEU A N 1
ATOM 620 C CA . LEU A 1 82 ? -11.825 1.143 -10.235 1.00 87.62 82 LEU A CA 1
ATOM 621 C C . LEU A 1 82 ? -13.055 0.440 -10.801 1.00 87.62 82 LEU A C 1
ATOM 623 O O . LEU A 1 82 ? -12.912 -0.387 -11.698 1.00 87.62 82 LEU A O 1
ATOM 627 N N . CYS A 1 83 ? -14.226 0.743 -10.255 1.00 86.75 83 CYS A N 1
ATOM 628 C CA . CYS A 1 83 ? -15.489 0.181 -10.717 1.00 86.75 83 CYS A CA 1
ATOM 629 C C . CYS A 1 83 ? -16.220 1.164 -11.637 1.00 86.75 83 CYS A C 1
ATOM 631 O O . CYS A 1 83 ? -16.093 2.379 -11.459 1.00 86.75 83 CYS A O 1
ATOM 633 N N . ASP A 1 84 ? -16.975 0.636 -12.595 1.00 90.00 84 ASP A N 1
ATOM 634 C CA . ASP A 1 84 ? -17.944 1.396 -13.380 1.00 90.00 84 ASP A CA 1
ATOM 635 C C . ASP A 1 84 ? -19.249 1.649 -12.595 1.00 90.00 84 ASP A C 1
ATOM 637 O O . ASP A 1 84 ? -19.351 1.364 -11.397 1.00 90.00 84 ASP A O 1
ATOM 641 N N . GLU A 1 85 ? -20.249 2.231 -13.262 1.00 87.44 85 GLU A N 1
ATOM 642 C CA . GLU A 1 85 ? -21.551 2.539 -12.656 1.00 87.44 85 GLU A CA 1
ATOM 643 C C . GLU A 1 85 ? -22.365 1.284 -12.295 1.00 87.44 85 GLU A C 1
ATOM 645 O O . GLU A 1 85 ? -23.214 1.344 -11.403 1.00 87.44 85 GLU A O 1
ATOM 650 N N . GLU A 1 86 ? -22.099 0.150 -12.950 1.00 86.69 86 GLU A N 1
ATOM 651 C CA . GLU A 1 86 ? -22.738 -1.145 -12.685 1.00 86.69 86 GLU A CA 1
ATOM 652 C C . GLU A 1 86 ? -22.024 -1.915 -11.555 1.00 86.69 86 GLU A C 1
ATOM 654 O O . GLU A 1 86 ? -22.593 -2.831 -10.955 1.00 86.69 86 GLU A O 1
ATOM 659 N N . GLY A 1 87 ? -20.822 -1.467 -11.176 1.00 79.62 87 GLY A N 1
ATOM 660 C CA . GLY A 1 87 ? -19.993 -2.024 -10.111 1.00 79.62 87 GLY A CA 1
ATOM 661 C C . GLY A 1 87 ? -18.923 -2.994 -10.611 1.00 79.62 87 GLY A C 1
ATOM 662 O O . GLY A 1 87 ? -18.187 -3.559 -9.791 1.00 79.62 87 GLY A O 1
ATOM 663 N N . ASP A 1 88 ? -18.802 -3.165 -11.924 1.00 84.50 88 ASP A N 1
ATOM 664 C CA . ASP A 1 88 ? -17.816 -4.034 -12.540 1.00 84.50 88 ASP A CA 1
ATOM 665 C C . ASP A 1 88 ? -16.445 -3.360 -12.549 1.00 84.50 88 ASP A C 1
ATOM 667 O O . ASP A 1 88 ? -16.295 -2.154 -12.742 1.00 84.50 88 ASP A O 1
ATOM 671 N N . ALA A 1 89 ? -15.412 -4.142 -12.240 1.00 84.88 89 ALA A N 1
ATOM 672 C CA . ALA A 1 89 ? -14.055 -3.627 -12.162 1.00 84.88 89 ALA A CA 1
ATOM 673 C C . ALA A 1 89 ? -13.531 -3.368 -13.576 1.00 84.88 89 ALA A C 1
ATOM 675 O O . ALA A 1 89 ? -13.477 -4.294 -14.368 1.00 84.88 89 ALA A O 1
ATOM 676 N N . VAL A 1 90 ? -13.103 -2.140 -13.860 1.00 86.56 90 VAL A N 1
ATOM 677 C CA . VAL A 1 90 ? -12.485 -1.748 -15.136 1.00 86.56 90 VAL A CA 1
ATOM 678 C C . VAL A 1 90 ? -10.965 -1.877 -15.040 1.00 86.56 90 VAL A C 1
ATOM 680 O O . VAL A 1 90 ? -10.305 -2.428 -15.914 1.00 86.56 90 VAL A O 1
ATOM 683 N N . ILE A 1 91 ? -10.390 -1.386 -13.939 1.00 87.56 91 ILE A N 1
ATOM 684 C CA . ILE A 1 91 ? -8.946 -1.429 -13.679 1.00 87.56 91 ILE A CA 1
ATOM 685 C C . ILE A 1 91 ? -8.725 -1.887 -12.246 1.00 87.56 91 ILE A C 1
ATOM 687 O O . ILE A 1 91 ? -9.358 -1.384 -11.316 1.00 87.56 91 ILE A O 1
ATOM 691 N N . SER A 1 92 ? -7.807 -2.828 -12.053 1.00 89.19 92 SER A N 1
ATOM 692 C CA . SER A 1 92 ? -7.437 -3.348 -10.741 1.00 89.19 92 SER A CA 1
ATOM 693 C C . SER A 1 92 ? -5.960 -3.100 -10.449 1.00 89.19 92 SER A C 1
ATOM 695 O O . SER A 1 92 ? -5.080 -3.525 -11.189 1.00 89.19 92 SER A O 1
ATOM 697 N N . TRP A 1 93 ? -5.671 -2.469 -9.316 1.00 90.81 93 TRP A N 1
ATOM 698 C CA . TRP A 1 93 ? -4.336 -2.430 -8.732 1.00 90.81 93 TRP A CA 1
ATOM 699 C C . TRP A 1 93 ? -4.215 -3.529 -7.684 1.00 90.81 93 TRP A C 1
ATOM 701 O O . TRP A 1 93 ? -4.930 -3.537 -6.677 1.00 90.81 93 TRP A O 1
ATOM 711 N N . LYS A 1 94 ? -3.292 -4.456 -7.916 1.00 91.12 94 LYS A N 1
ATOM 712 C CA . LYS A 1 94 ? -2.970 -5.557 -7.017 1.00 91.12 94 LYS A CA 1
ATOM 713 C C . LYS A 1 94 ? -1.682 -5.256 -6.274 1.00 91.12 94 LYS A C 1
ATOM 715 O O . LYS A 1 94 ? -0.599 -5.245 -6.848 1.00 91.12 94 LYS A O 1
ATOM 720 N N . VAL A 1 95 ? -1.806 -5.043 -4.976 1.00 91.12 95 VAL A N 1
ATOM 721 C CA . VAL A 1 95 ? -0.685 -4.892 -4.057 1.00 91.12 95 VAL A CA 1
ATOM 722 C C . VAL A 1 95 ? -0.400 -6.244 -3.421 1.00 91.12 95 VAL A C 1
ATOM 724 O O . VAL A 1 95 ? -1.291 -6.847 -2.820 1.00 91.12 95 VAL A O 1
ATOM 727 N N . VAL A 1 96 ? 0.841 -6.707 -3.529 1.00 91.31 96 VAL A N 1
ATOM 728 C CA . VAL A 1 96 ? 1.260 -8.009 -3.002 1.00 91.31 96 VAL A CA 1
ATOM 729 C C . VAL A 1 96 ? 1.992 -7.832 -1.679 1.00 91.31 96 VAL A C 1
ATOM 731 O O . VAL A 1 96 ? 2.834 -6.940 -1.542 1.00 91.31 96 VAL A O 1
ATOM 734 N N . ASN A 1 97 ? 1.712 -8.724 -0.725 1.00 89.69 97 ASN A N 1
ATOM 735 C CA . ASN A 1 97 ? 2.451 -8.824 0.535 1.00 89.69 97 ASN A CA 1
ATOM 736 C C . ASN A 1 97 ? 2.428 -7.551 1.405 1.00 89.69 97 ASN A C 1
ATOM 738 O O . ASN A 1 97 ? 3.403 -7.245 2.095 1.00 89.69 97 ASN A O 1
ATOM 742 N N . ALA A 1 98 ? 1.312 -6.821 1.416 1.00 90.50 98 ALA A N 1
ATOM 743 C CA . ALA A 1 98 ? 1.186 -5.609 2.215 1.00 90.50 98 ALA A CA 1
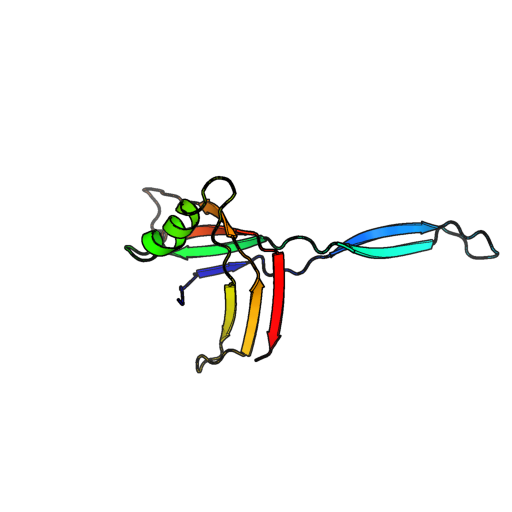ATOM 744 C C . ALA A 1 98 ? 1.109 -5.919 3.717 1.00 90.50 98 ALA A C 1
ATOM 746 O O . ALA A 1 98 ? 0.445 -6.871 4.138 1.00 90.50 98 ALA A O 1
ATOM 747 N N . PHE A 1 99 ? 1.742 -5.084 4.536 1.00 90.31 99 PHE A N 1
ATOM 748 C CA . PHE A 1 99 ? 1.640 -5.119 5.993 1.00 90.31 99 PHE A CA 1
ATOM 749 C C . PHE A 1 99 ? 1.558 -3.699 6.571 1.00 90.31 99 PHE A C 1
ATOM 751 O O . PHE A 1 99 ? 2.085 -2.764 5.963 1.00 90.31 99 PHE A O 1
ATOM 758 N N . PRO A 1 100 ? 0.886 -3.506 7.721 1.00 89.88 100 PRO A N 1
ATOM 759 C CA . PRO A 1 100 ? 0.716 -2.186 8.300 1.00 89.88 100 PRO A CA 1
ATOM 760 C C . PRO A 1 100 ? 1.977 -1.739 9.034 1.00 89.88 100 PRO A C 1
ATOM 762 O O . PRO A 1 100 ? 2.583 -2.501 9.785 1.00 89.88 100 PRO A O 1
ATOM 765 N N . THR A 1 101 ? 2.368 -0.489 8.806 1.00 89.38 101 THR A N 1
ATOM 766 C CA . THR A 1 101 ? 3.529 0.142 9.446 1.00 89.38 101 THR A CA 1
ATOM 767 C C . THR A 1 101 ? 3.104 1.186 10.465 1.00 89.38 101 THR A C 1
ATOM 769 O O . THR A 1 101 ? 3.778 1.372 11.479 1.00 89.38 101 THR A O 1
ATOM 772 N N . LYS A 1 102 ? 1.970 1.850 10.223 1.00 88.50 102 LYS A N 1
ATOM 773 C CA . LYS A 1 102 ? 1.468 2.933 11.064 1.00 88.50 102 LYS A CA 1
ATOM 774 C C . LYS A 1 102 ? -0.054 2.990 11.036 1.00 88.50 102 LYS A C 1
ATOM 776 O O . LYS A 1 102 ? -0.669 2.792 9.991 1.00 88.50 102 LYS A O 1
ATOM 781 N N . LEU A 1 103 ? -0.647 3.301 12.185 1.00 86.88 103 LEU A N 1
ATOM 782 C CA . LEU A 1 103 ? -2.068 3.599 12.326 1.00 86.88 103 LEU A CA 1
ATOM 783 C C . LEU A 1 103 ? -2.214 4.893 13.132 1.00 86.88 103 LEU A C 1
ATOM 785 O O . LEU A 1 103 ? -1.904 4.920 14.322 1.00 86.88 103 LEU A O 1
ATOM 789 N N . ASP A 1 104 ? -2.672 5.953 12.477 1.00 86.31 104 ASP A N 1
ATOM 790 C CA . ASP A 1 104 ? -2.913 7.261 13.072 1.00 86.31 104 ASP A CA 1
ATOM 791 C C . ASP A 1 104 ? -4.383 7.414 13.467 1.00 86.31 104 ASP A C 1
ATOM 793 O O . ASP A 1 104 ? -5.309 7.149 12.689 1.00 86.31 104 ASP A O 1
ATOM 797 N N . ALA A 1 105 ? -4.583 7.879 14.698 1.00 83.25 105 ALA A N 1
ATOM 798 C CA . ALA A 1 105 ? -5.889 8.258 15.206 1.00 83.25 105 ALA A CA 1
ATOM 799 C C . ALA A 1 105 ? -6.375 9.569 14.556 1.00 83.25 105 ALA A C 1
ATOM 801 O O . ALA A 1 105 ? -5.557 10.396 14.144 1.00 83.25 105 ALA A O 1
ATOM 802 N N . PRO A 1 106 ? -7.699 9.794 14.497 1.00 83.00 106 PRO A N 1
ATOM 803 C CA . PRO A 1 106 ? -8.244 11.078 14.074 1.00 83.00 106 PRO A CA 1
ATOM 804 C C . PRO A 1 106 ? -7.803 12.206 15.016 1.00 83.00 106 PRO A C 1
ATOM 806 O O . PRO A 1 106 ? -7.627 12.000 16.219 1.00 83.00 106 PRO A O 1
ATOM 809 N N . SER A 1 107 ? -7.676 13.416 14.470 1.00 82.25 107 SER A N 1
ATOM 810 C CA . SER A 1 107 ? -7.498 14.621 15.281 1.00 82.25 107 SER A CA 1
ATOM 811 C C . SER A 1 107 ? -8.795 14.932 16.027 1.00 82.25 107 SER A C 1
ATOM 813 O O . SER A 1 107 ? -9.859 15.000 15.412 1.00 82.25 107 SER A O 1
ATOM 815 N N . PHE A 1 108 ? -8.709 15.122 17.342 1.00 80.19 108 PHE A N 1
ATOM 816 C CA . PHE A 1 108 ? -9.850 15.476 18.183 1.00 80.19 108 PHE A CA 1
ATOM 817 C C . PHE A 1 108 ? -9.775 16.956 18.561 1.00 80.19 108 PHE A C 1
ATOM 819 O O . PHE A 1 108 ? -8.953 17.341 19.390 1.00 80.19 108 PHE A O 1
ATOM 826 N N . ASP A 1 109 ? -10.650 17.770 17.973 1.00 84.00 109 ASP A N 1
ATOM 827 C CA . ASP A 1 109 ? -10.876 19.161 18.370 1.00 84.00 109 ASP A CA 1
ATOM 828 C C . ASP A 1 109 ? -12.307 19.298 18.904 1.00 84.00 109 ASP A C 1
ATOM 830 O O . ASP A 1 109 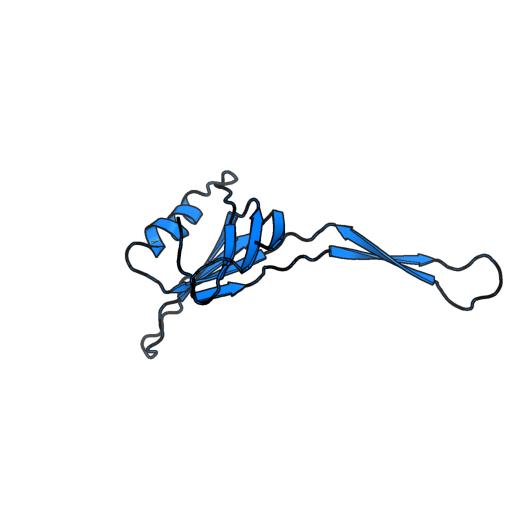? -13.261 18.840 18.281 1.00 84.00 109 ASP A O 1
ATOM 834 N N . ALA A 1 110 ? -12.464 19.911 20.079 1.00 84.31 110 ALA A N 1
ATOM 835 C CA . ALA A 1 110 ? -13.770 20.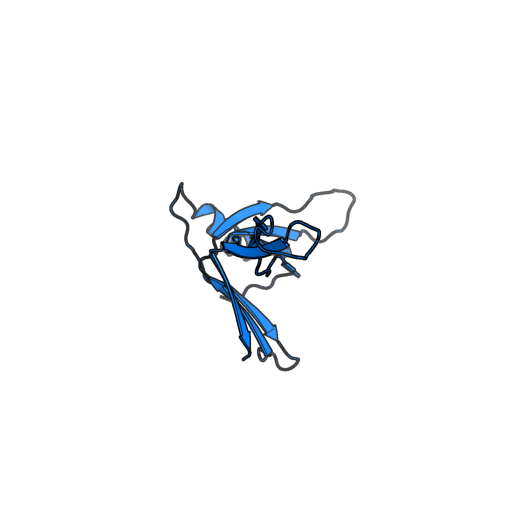133 20.695 1.00 84.31 110 ALA A CA 1
ATOM 836 C C . ALA A 1 110 ? -14.593 21.221 19.980 1.00 84.31 110 ALA A C 1
ATOM 838 O O . ALA A 1 110 ? -15.803 21.297 20.185 1.00 84.31 110 ALA A O 1
ATOM 839 N N . ASN A 1 111 ? -13.946 22.067 19.171 1.00 84.25 111 ASN A N 1
ATOM 840 C CA . ASN A 1 111 ? -14.593 23.170 18.462 1.00 84.25 111 ASN A CA 1
ATOM 841 C C . ASN A 1 111 ? -14.928 22.847 16.998 1.00 84.25 111 ASN A C 1
ATOM 843 O O . ASN A 1 111 ? -15.620 23.640 16.357 1.00 84.25 111 ASN A O 1
ATOM 847 N N . SER A 1 112 ? -14.442 21.725 16.457 1.00 80.06 112 SER A N 1
ATOM 848 C CA . SER A 1 112 ? -14.671 21.342 15.062 1.00 80.06 112 SER A CA 1
ATOM 849 C C . SER A 1 112 ? -15.757 20.266 14.943 1.00 80.06 112 SER A C 1
ATOM 851 O O . SER A 1 112 ? -15.913 19.408 15.810 1.00 80.06 112 SER A O 1
ATOM 853 N N . ASN A 1 113 ? -16.544 20.328 13.864 1.00 78.25 113 ASN A N 1
ATOM 854 C CA . ASN A 1 113 ? -17.592 19.350 13.538 1.00 78.25 113 ASN A CA 1
ATOM 855 C C . ASN A 1 113 ? -17.143 18.441 12.383 1.00 78.25 113 ASN A C 1
ATOM 857 O O . ASN A 1 113 ? -17.904 18.189 11.447 1.00 78.25 113 ASN A O 1
ATOM 861 N N . ASP A 1 114 ? -15.892 17.989 12.424 1.00 79.00 114 ASP A N 1
ATOM 862 C CA . ASP A 1 114 ? -15.316 17.162 11.367 1.00 79.00 114 ASP A CA 1
ATOM 863 C C . ASP A 1 114 ? -15.583 15.671 11.587 1.00 79.00 114 ASP A C 1
ATOM 865 O O . ASP A 1 114 ? -15.758 15.179 12.705 1.00 79.00 114 ASP A O 1
ATOM 869 N N . VAL A 1 115 ? -15.600 14.918 10.486 1.00 79.12 115 VAL A N 1
ATOM 870 C CA . VAL A 1 115 ? -15.694 13.459 10.546 1.00 79.12 115 VAL A CA 1
ATOM 871 C C . VAL A 1 115 ? -14.365 12.900 11.047 1.00 79.12 115 VAL A C 1
ATOM 873 O O . VAL A 1 115 ? -13.302 13.217 10.520 1.00 79.12 115 VAL A O 1
ATOM 876 N N . ALA A 1 116 ? -14.425 12.011 12.036 1.00 81.12 116 ALA A N 1
ATOM 877 C CA . ALA A 1 116 ? -13.255 11.295 12.522 1.00 81.12 116 ALA A CA 1
ATOM 878 C C . ALA A 1 116 ? -12.716 10.352 11.430 1.00 81.12 116 ALA A C 1
ATOM 880 O O . ALA A 1 116 ? -13.345 9.337 11.122 1.00 81.12 116 ALA A O 1
ATOM 881 N N . VAL A 1 117 ? -11.554 10.675 10.858 1.00 83.00 117 VAL A N 1
ATOM 882 C CA . VAL A 1 117 ? -10.858 9.855 9.855 1.00 83.00 117 VAL A CA 1
ATOM 883 C C . VAL A 1 117 ? -9.595 9.251 10.468 1.00 83.00 117 VAL A C 1
ATOM 885 O O . VAL A 1 117 ? -8.729 9.973 10.950 1.00 83.00 117 VAL A O 1
ATOM 888 N N . GLU A 1 118 ? -9.496 7.925 10.446 1.00 84.88 118 GLU A N 1
ATOM 889 C CA . GLU A 1 118 ? -8.275 7.184 10.766 1.00 84.88 118 GLU A CA 1
ATOM 890 C C . GLU A 1 118 ? -7.425 7.017 9.497 1.00 84.88 118 GLU A C 1
ATOM 892 O O . GLU A 1 118 ? -7.958 6.832 8.397 1.00 84.88 118 GLU A O 1
ATOM 897 N N . SER A 1 119 ? -6.102 7.086 9.640 1.00 87.12 119 SER A N 1
ATOM 898 C CA . SER A 1 119 ? -5.155 6.904 8.535 1.00 87.12 119 SER A CA 1
ATOM 899 C C . SER A 1 119 ? -4.255 5.717 8.833 1.00 87.12 119 SER A C 1
ATOM 901 O O . SER A 1 119 ? -3.720 5.601 9.931 1.00 87.12 119 SER A O 1
ATOM 903 N N . MET A 1 120 ? -4.084 4.825 7.867 1.00 88.38 120 MET A N 1
ATOM 904 C CA . MET A 1 120 ? -3.212 3.666 7.988 1.00 88.38 120 MET A CA 1
ATOM 905 C C . MET A 1 120 ? -2.193 3.670 6.857 1.00 88.38 120 MET A C 1
ATOM 907 O O . MET A 1 120 ? -2.559 3.756 5.685 1.00 88.38 120 MET A O 1
ATOM 911 N N . GLU A 1 121 ? -0.922 3.545 7.215 1.00 90.81 121 GLU A N 1
ATOM 912 C CA . GLU A 1 121 ? 0.166 3.364 6.264 1.00 90.81 121 GLU A CA 1
ATOM 913 C C . GLU A 1 121 ? 0.528 1.886 6.186 1.00 90.81 121 GLU A C 1
ATOM 915 O O . GLU A 1 121 ? 0.630 1.181 7.196 1.00 90.81 121 GLU A O 1
ATOM 920 N N . LEU A 1 122 ? 0.705 1.427 4.957 1.00 90.88 122 LEU A N 1
ATOM 921 C CA . LEU A 1 122 ? 1.089 0.078 4.614 1.00 90.88 122 LEU A CA 1
ATOM 922 C C . LEU A 1 122 ? 2.371 0.118 3.802 1.00 90.88 122 LEU A C 1
ATOM 924 O O . LEU A 1 122 ? 2.562 0.998 2.963 1.00 90.88 122 LEU A O 1
ATOM 928 N N . MET A 1 123 ? 3.204 -0.890 3.996 1.00 90.38 123 MET A N 1
ATOM 929 C CA . MET A 1 123 ? 4.337 -1.160 3.126 1.00 90.38 123 MET A CA 1
ATOM 930 C C . MET A 1 123 ? 4.088 -2.477 2.408 1.00 90.38 123 MET A C 1
ATOM 932 O O . MET A 1 123 ? 3.582 -3.429 3.004 1.00 90.38 123 MET A O 1
ATOM 936 N N . ALA A 1 124 ? 4.400 -2.514 1.120 1.00 90.56 124 ALA A N 1
ATOM 937 C CA . ALA A 1 124 ? 4.212 -3.692 0.291 1.00 90.56 124 ALA A CA 1
ATOM 938 C C . ALA A 1 124 ? 5.455 -3.978 -0.548 1.00 90.56 124 ALA A C 1
ATOM 940 O O . ALA A 1 124 ? 6.345 -3.137 -0.671 1.00 90.56 124 ALA A O 1
ATOM 941 N N . ASP A 1 125 ? 5.501 -5.179 -1.118 1.00 87.88 125 ASP A N 1
ATOM 942 C CA . ASP A 1 125 ? 6.650 -5.615 -1.908 1.00 87.88 125 ASP A CA 1
ATOM 943 C C . ASP A 1 125 ? 6.522 -5.109 -3.359 1.00 87.88 125 ASP A C 1
ATOM 945 O O . ASP A 1 125 ? 7.490 -4.628 -3.944 1.00 87.88 125 ASP A O 1
ATOM 949 N N . ALA A 1 126 ? 5.319 -5.185 -3.941 1.00 86.00 126 ALA A N 1
ATOM 950 C CA . ALA A 1 126 ? 5.061 -4.776 -5.320 1.00 86.00 126 ALA A CA 1
ATOM 951 C C . ALA A 1 126 ? 3.602 -4.353 -5.545 1.00 86.00 126 ALA A C 1
ATOM 953 O O . ALA A 1 126 ? 2.684 -4.850 -4.886 1.00 86.00 126 ALA A O 1
ATOM 954 N N . VAL A 1 127 ? 3.405 -3.470 -6.528 1.00 89.31 127 VAL A N 1
ATOM 955 C CA . VAL A 1 127 ? 2.094 -3.130 -7.096 1.00 89.31 127 VAL A CA 1
ATOM 956 C C . VAL A 1 127 ? 2.067 -3.585 -8.549 1.00 89.31 127 VAL A C 1
ATOM 958 O O . VAL A 1 127 ? 2.979 -3.278 -9.314 1.00 89.31 127 VAL A O 1
ATOM 961 N N . PHE A 1 128 ? 1.008 -4.290 -8.925 1.00 88.62 128 PHE A N 1
ATOM 962 C CA . PHE A 1 128 ? 0.697 -4.679 -10.293 1.00 88.62 128 PHE A CA 1
ATOM 963 C C . PHE A 1 128 ? -0.589 -3.995 -10.733 1.00 88.62 128 PHE A C 1
ATOM 965 O O . PHE A 1 128 ? -1.482 -3.758 -9.919 1.00 88.62 128 PHE A O 1
ATOM 972 N N . ILE A 1 129 ? -0.673 -3.679 -12.018 1.00 89.88 129 ILE A N 1
ATOM 973 C CA . ILE A 1 129 ? -1.869 -3.117 -12.637 1.00 89.88 129 ILE A CA 1
ATOM 974 C C . ILE A 1 129 ? -2.398 -4.181 -13.590 1.00 89.88 129 ILE A C 1
ATOM 976 O O . ILE A 1 129 ? -1.666 -4.646 -14.461 1.00 89.88 129 ILE A O 1
ATOM 980 N N . GLU A 1 130 ? -3.641 -4.584 -13.381 1.00 87.19 130 GLU A N 1
ATOM 981 C CA . GLU A 1 130 ? -4.354 -5.572 -14.179 1.00 87.19 130 GLU A CA 1
ATOM 982 C C . GLU A 1 130 ? -5.596 -4.883 -14.763 1.00 87.19 130 GLU A C 1
ATOM 984 O O . GLU A 1 130 ? -6.378 -4.264 -14.034 1.00 87.19 130 GLU A O 1
ATOM 989 N N . GLU A 1 131 ? -5.748 -4.948 -16.083 1.00 79.31 131 GLU A N 1
ATOM 990 C CA . GLU A 1 131 ? -7.001 -4.611 -16.763 1.00 79.31 131 GLU A CA 1
ATOM 991 C C . GLU A 1 131 ? -7.929 -5.826 -16.656 1.00 79.31 131 GLU A C 1
ATOM 993 O O . GLU A 1 131 ? -7.456 -6.966 -16.742 1.00 79.31 131 GLU A O 1
ATOM 998 N N . ALA A 1 132 ? -9.206 -5.582 -16.364 1.00 62.31 132 ALA A N 1
ATOM 999 C CA . ALA A 1 132 ? -10.206 -6.633 -16.196 1.00 62.31 132 ALA A CA 1
ATOM 1000 C C . ALA A 1 132 ? -10.814 -7.062 -17.537 1.00 62.31 132 ALA A C 1
ATOM 1002 O O . ALA A 1 132 ? -11.001 -6.186 -18.410 1.00 62.31 132 ALA A O 1
#

Radius of gyration: 21.4 Å; chains: 1; bounding box: 61×35×53 Å

pLDDT: mean 81.31, std 8.9, range [58.72, 91.31]